Protein AF-A0A8T3PZR5-F1 (afdb_monomer)

pLDDT: mean 84.29, std 15.85, range [35.72, 97.56]

Nearest PDB structures (foldseek):
  7y95-assembly1_B  TM=6.455E-01  e=2.279E+00  Chelicerata
  4zlt-assembly1_B  TM=7.711E-01  e=6.063E+00  Cricetid gammaherpesvirus 2
  7ban-assembly1_A  TM=7.050E-01  e=5.322E+00  Homo sapiens
  4zkq-assembly1_A  TM=7.534E-01  e=9.574E+00  Cricetid gammaherpesvirus 2

Structure (mmCIF, N/CA/C/O backbone):
data_AF-A0A8T3PZR5-F1
#
_entry.id   AF-A0A8T3PZR5-F1
#
loop_
_atom_site.group_PDB
_atom_site.id
_atom_site.type_symbol
_atom_site.label_atom_id
_atom_site.label_alt_id
_atom_site.label_comp_id
_atom_site.label_asym_id
_atom_site.label_entity_id
_atom_site.label_seq_id
_atom_site.pdbx_PDB_ins_code
_atom_site.Cartn_x
_atom_site.Cartn_y
_atom_site.Cartn_z
_atom_site.occupancy
_atom_site.B_iso_or_equiv
_atom_site.auth_seq_id
_atom_site.auth_comp_id
_atom_site.auth_asym_id
_atom_site.auth_atom_id
_atom_site.pdbx_PDB_model_num
ATOM 1 N N . M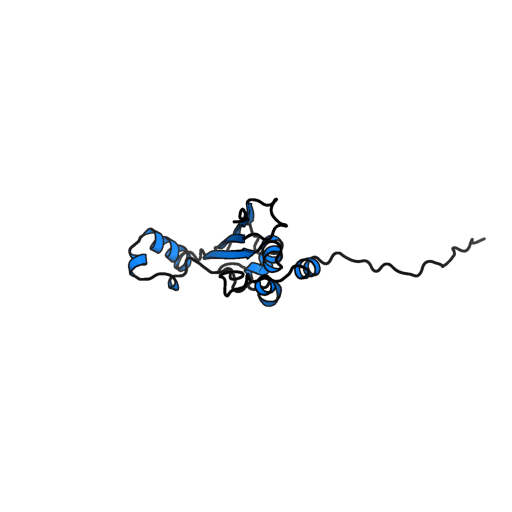ET A 1 1 ? 40.081 48.674 -34.060 1.00 42.62 1 MET A N 1
ATOM 2 C CA . MET A 1 1 ? 40.076 47.519 -34.984 1.00 42.62 1 MET A CA 1
ATOM 3 C C . MET A 1 1 ? 39.417 46.349 -34.275 1.00 42.62 1 MET A C 1
ATOM 5 O O . MET A 1 1 ? 39.890 45.954 -33.220 1.00 42.62 1 MET A O 1
ATOM 9 N N . ALA A 1 2 ? 38.288 45.872 -34.798 1.00 38.03 2 ALA A N 1
ATOM 10 C CA . ALA A 1 2 ? 37.538 44.752 -34.240 1.00 38.03 2 ALA A CA 1
ATOM 11 C C . ALA A 1 2 ? 38.067 43.432 -34.819 1.00 38.03 2 ALA A C 1
ATOM 13 O O . ALA A 1 2 ? 38.051 43.246 -36.036 1.00 38.03 2 ALA A O 1
ATOM 14 N N . ALA A 1 3 ? 38.517 42.519 -33.959 1.00 41.59 3 ALA A N 1
ATOM 15 C CA . ALA A 1 3 ? 38.792 41.144 -34.354 1.00 41.59 3 ALA A CA 1
ATOM 16 C C . ALA A 1 3 ? 37.473 40.357 -34.360 1.00 41.59 3 ALA A C 1
ATOM 18 O O . ALA A 1 3 ? 36.793 40.231 -33.339 1.00 41.59 3 ALA A O 1
ATOM 19 N N . LYS A 1 4 ? 37.100 39.875 -35.548 1.00 44.72 4 LYS A N 1
ATOM 20 C CA . LYS A 1 4 ? 35.940 39.019 -35.807 1.00 44.72 4 LYS A CA 1
ATOM 21 C C . LYS A 1 4 ? 36.044 37.741 -34.968 1.00 44.72 4 LYS A C 1
ATOM 23 O O . LYS A 1 4 ? 36.994 36.982 -35.128 1.00 44.72 4 LYS A O 1
ATOM 28 N N . ARG A 1 5 ? 35.052 37.487 -34.110 1.00 43.53 5 ARG A N 1
ATOM 29 C CA . ARG A 1 5 ? 34.818 36.152 -33.549 1.00 43.53 5 ARG A CA 1
ATOM 30 C C . ARG A 1 5 ? 34.045 35.327 -34.565 1.00 43.53 5 ARG A C 1
ATOM 32 O O . ARG A 1 5 ? 32.974 35.731 -35.020 1.00 43.53 5 ARG A O 1
ATOM 39 N N . ASP A 1 6 ? 34.654 34.211 -34.924 1.00 39.28 6 ASP A N 1
ATOM 40 C CA . ASP A 1 6 ? 34.159 33.261 -35.899 1.00 39.28 6 ASP A CA 1
ATOM 41 C C . ASP A 1 6 ? 32.843 32.623 -35.428 1.00 39.28 6 ASP A C 1
ATOM 43 O O . ASP A 1 6 ? 32.676 32.264 -34.259 1.00 39.28 6 ASP A O 1
ATOM 47 N N . LYS A 1 7 ? 31.882 32.536 -36.350 1.00 50.25 7 LYS A N 1
ATOM 48 C CA . LYS A 1 7 ? 30.575 31.904 -36.159 1.00 50.25 7 LYS A CA 1
ATOM 49 C C . LYS A 1 7 ? 30.674 30.474 -36.678 1.00 50.25 7 LYS A C 1
ATOM 51 O O . LYS A 1 7 ? 30.342 30.227 -37.833 1.00 50.25 7 LYS A O 1
ATOM 56 N N . SER A 1 8 ? 31.047 29.520 -35.833 1.00 44.81 8 SER A N 1
ATOM 57 C CA . SER A 1 8 ? 30.954 28.102 -36.205 1.00 44.81 8 SER A CA 1
ATOM 58 C C . SER A 1 8 ? 30.878 27.175 -34.990 1.00 44.81 8 SER A C 1
ATOM 60 O O . SER A 1 8 ? 31.820 26.486 -34.630 1.00 44.81 8 SER A O 1
ATOM 62 N N . ALA A 1 9 ? 29.696 27.113 -34.376 1.00 41.44 9 ALA A N 1
ATOM 63 C CA . ALA A 1 9 ? 29.246 25.916 -33.662 1.00 41.44 9 ALA A CA 1
ATOM 64 C C . ALA A 1 9 ? 27.710 25.902 -33.601 1.00 41.44 9 ALA A C 1
ATOM 66 O O . ALA A 1 9 ? 27.091 26.201 -32.582 1.00 41.44 9 ALA A O 1
ATOM 67 N N . LYS A 1 10 ? 27.074 25.598 -34.739 1.00 45.25 10 LYS A N 1
ATOM 68 C CA . LYS A 1 10 ? 25.712 25.051 -34.759 1.00 45.25 10 LYS A CA 1
ATOM 69 C C . LYS A 1 10 ? 25.828 23.532 -34.868 1.00 45.25 10 LYS A C 1
ATOM 71 O O . LYS A 1 10 ? 26.419 23.042 -35.821 1.00 45.25 10 LYS A O 1
ATOM 76 N N . GLY A 1 11 ? 25.192 22.834 -33.932 1.00 35.72 11 GLY A N 1
ATOM 77 C CA . GLY A 1 11 ? 25.022 21.380 -33.918 1.00 35.72 11 GLY A CA 1
ATOM 78 C C . GLY A 1 11 ? 25.751 20.764 -32.726 1.00 35.72 11 GLY A C 1
ATOM 79 O O . GLY A 1 11 ? 26.949 20.919 -32.593 1.00 35.72 11 GLY A O 1
ATOM 80 N N . GLY A 1 12 ? 25.119 20.085 -31.782 1.00 39.03 12 GLY A N 1
ATOM 81 C CA . GLY A 1 12 ? 23.733 19.687 -31.628 1.00 39.03 12 GLY A CA 1
ATOM 82 C C . GLY A 1 12 ? 23.698 18.852 -30.355 1.00 39.03 12 GLY A C 1
ATOM 83 O O . GLY A 1 12 ? 24.117 17.706 -30.352 1.00 39.03 12 GLY A O 1
ATOM 84 N N . GLY A 1 13 ? 23.246 19.443 -29.259 1.00 36.09 13 GLY A N 1
ATOM 85 C CA . GLY A 1 13 ? 23.039 18.743 -28.002 1.00 36.09 13 GLY A CA 1
ATOM 86 C C . GLY A 1 13 ? 21.804 19.346 -27.382 1.00 36.09 13 GLY A C 1
ATOM 87 O O . GLY A 1 13 ? 21.902 20.308 -26.630 1.00 36.09 13 GLY A O 1
ATOM 88 N N . ARG A 1 14 ? 20.625 18.852 -27.779 1.00 46.62 14 ARG A N 1
ATOM 89 C CA . ARG A 1 14 ? 19.411 19.145 -27.021 1.00 46.62 14 ARG A CA 1
ATOM 90 C C . ARG A 1 14 ? 19.685 18.661 -25.609 1.00 46.62 14 ARG A C 1
ATOM 92 O O . ARG A 1 14 ? 19.903 17.471 -25.410 1.00 46.62 14 ARG A O 1
ATOM 99 N N . ASP A 1 15 ? 19.725 19.620 -24.704 1.00 52.44 15 ASP A N 1
ATOM 100 C CA . ASP A 1 15 ? 19.464 19.514 -23.281 1.00 52.44 15 ASP A CA 1
ATOM 101 C C . ASP A 1 15 ? 18.549 18.307 -22.993 1.00 52.44 15 ASP A C 1
ATOM 103 O O . ASP A 1 15 ? 17.322 18.393 -23.087 1.00 52.44 15 ASP A O 1
ATOM 107 N N . LYS A 1 16 ? 19.150 17.132 -22.746 1.00 59.34 16 LYS A N 1
ATOM 108 C CA . LYS A 1 16 ? 18.440 15.937 -22.284 1.00 59.34 16 LYS A CA 1
ATOM 109 C C . LYS A 1 16 ? 18.143 16.177 -20.811 1.00 59.34 16 LYS A C 1
ATOM 111 O O . LYS A 1 16 ? 18.784 15.583 -19.947 1.00 59.34 16 LYS A O 1
ATOM 116 N N . ARG A 1 17 ? 17.226 17.103 -20.520 1.00 63.66 17 ARG A N 1
ATOM 117 C CA . ARG A 1 17 ? 16.726 17.283 -19.159 1.00 63.66 17 ARG A CA 1
ATOM 118 C C . ARG A 1 17 ? 16.224 15.925 -18.694 1.00 63.66 17 ARG A C 1
ATOM 120 O O . ARG A 1 17 ? 15.420 15.297 -19.382 1.00 63.66 17 ARG A O 1
ATOM 127 N N . PHE A 1 18 ? 16.776 15.457 -17.582 1.00 64.56 18 PHE A N 1
ATOM 128 C CA . PHE A 1 18 ? 16.332 14.245 -16.917 1.00 64.56 18 PHE A CA 1
ATOM 129 C C . PHE A 1 18 ? 14.822 14.354 -16.684 1.00 64.56 18 PHE A C 1
ATOM 131 O O . PHE A 1 18 ? 14.366 15.281 -16.018 1.00 64.56 18 PHE A O 1
ATOM 138 N N . ASP A 1 19 ? 14.065 13.449 -17.295 1.00 77.12 19 ASP A N 1
ATOM 139 C CA . ASP A 1 19 ? 12.620 13.329 -17.134 1.00 77.12 19 ASP A CA 1
ATOM 140 C C . ASP A 1 19 ? 12.377 12.092 -16.259 1.00 77.12 19 ASP A C 1
ATOM 142 O O . ASP A 1 19 ? 12.492 10.972 -16.768 1.00 77.12 19 ASP A O 1
ATOM 146 N N . PRO A 1 20 ? 12.143 12.262 -14.943 1.00 68.44 20 PRO A N 1
ATOM 147 C CA . PRO A 1 20 ? 12.034 11.142 -14.015 1.00 68.44 20 PRO A CA 1
ATOM 148 C C . PRO A 1 20 ? 10.885 10.201 -14.384 1.00 68.44 20 PRO A C 1
ATOM 150 O O . PRO A 1 20 ? 11.007 8.998 -14.193 1.00 68.44 20 PRO A O 1
ATOM 153 N N . GLU A 1 21 ? 9.790 10.729 -14.941 1.00 75.50 21 GLU A N 1
ATOM 154 C CA . GLU A 1 21 ? 8.611 9.926 -15.283 1.00 75.50 21 GLU A CA 1
ATOM 155 C C . GLU A 1 21 ? 8.934 8.941 -16.413 1.00 75.50 21 GLU A C 1
ATOM 157 O O . GLU A 1 21 ? 8.660 7.750 -16.296 1.00 75.50 21 GLU A O 1
ATOM 162 N N . LYS A 1 22 ? 9.667 9.398 -17.439 1.00 78.00 22 LYS A N 1
ATOM 163 C CA . LYS A 1 22 ? 10.137 8.540 -18.543 1.00 78.00 22 LYS A CA 1
ATOM 164 C C . LYS A 1 22 ? 11.148 7.475 -18.13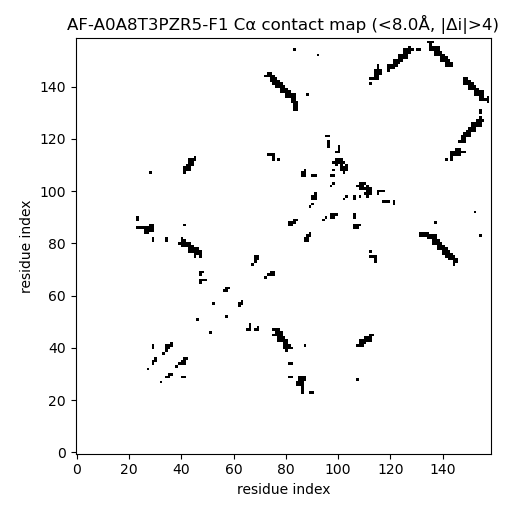4 1.00 78.00 22 LYS A C 1
ATOM 166 O O . LYS A 1 22 ? 11.431 6.586 -18.932 1.00 78.00 22 LYS A O 1
ATOM 171 N N . GLN A 1 23 ? 11.776 7.593 -16.967 1.00 79.69 23 GLN A N 1
ATOM 172 C CA . GLN A 1 23 ? 12.691 6.559 -16.477 1.00 79.69 23 GLN A CA 1
ATOM 173 C C . GLN A 1 23 ? 11.920 5.385 -15.879 1.00 79.69 23 GLN A C 1
ATOM 175 O O . GLN A 1 23 ? 12.303 4.241 -16.094 1.00 79.69 23 GLN A O 1
ATOM 180 N N . TYR A 1 24 ? 10.815 5.649 -15.184 1.00 78.50 24 TYR A N 1
ATOM 181 C CA . TYR A 1 24 ? 10.009 4.587 -14.581 1.00 78.50 24 TYR A CA 1
ATOM 182 C C . TYR A 1 24 ? 9.257 3.766 -15.629 1.00 78.50 24 TYR A C 1
ATOM 184 O O . TYR A 1 24 ? 9.149 2.551 -15.489 1.00 78.50 24 TYR A O 1
ATOM 192 N N . ASP A 1 25 ? 8.847 4.399 -16.729 1.00 81.25 25 ASP A N 1
ATOM 193 C CA . ASP A 1 25 ? 8.202 3.717 -17.857 1.00 81.25 25 ASP A CA 1
ATOM 194 C C . ASP A 1 25 ? 9.160 2.829 -18.681 1.00 81.25 25 ASP A C 1
ATOM 196 O O . ASP A 1 25 ? 8.718 2.137 -19.595 1.00 81.25 25 ASP A O 1
ATOM 200 N N . GLN A 1 26 ? 10.468 2.831 -18.385 1.00 86.38 26 GLN A N 1
ATOM 201 C CA . GLN A 1 26 ? 11.431 1.904 -19.003 1.00 86.38 26 GLN A CA 1
ATOM 202 C C . GLN A 1 26 ? 11.471 0.535 -18.318 1.00 86.38 26 GLN A C 1
ATOM 204 O O . GLN A 1 26 ? 11.997 -0.416 -18.898 1.00 86.38 26 GLN A O 1
ATOM 209 N N . PHE A 1 27 ? 10.953 0.424 -17.093 1.00 87.94 27 PHE A N 1
ATOM 210 C CA . PHE A 1 27 ? 10.820 -0.866 -16.428 1.00 87.94 27 PHE A CA 1
ATOM 211 C C . PHE A 1 27 ? 9.639 -1.640 -17.026 1.00 87.94 27 PHE A C 1
ATOM 213 O O . PHE A 1 27 ? 8.634 -1.024 -17.393 1.00 87.94 27 PHE A O 1
ATOM 220 N N . PRO A 1 28 ? 9.721 -2.981 -17.117 1.00 90.75 28 PRO A N 1
ATOM 221 C CA . PRO A 1 28 ? 8.580 -3.783 -17.544 1.00 90.75 28 PRO A CA 1
ATOM 222 C C . PRO A 1 28 ? 7.408 -3.588 -16.576 1.00 90.75 28 PRO A C 1
ATOM 224 O O . PRO A 1 28 ? 7.617 -3.360 -15.377 1.00 90.75 28 PRO A O 1
ATOM 227 N N . SER A 1 29 ? 6.178 -3.700 -17.077 1.00 91.62 29 SER A N 1
ATOM 228 C CA . SER A 1 29 ? 5.030 -3.822 -16.179 1.00 91.62 29 SER A CA 1
ATOM 229 C C . SER A 1 29 ? 5.079 -5.177 -15.472 1.00 91.62 29 SER A C 1
ATOM 231 O O . SER A 1 29 ? 5.594 -6.152 -16.022 1.00 91.62 29 SER A O 1
ATOM 233 N N . GLY A 1 30 ? 4.547 -5.259 -14.253 1.00 88.56 30 GLY A N 1
ATOM 234 C CA . GLY A 1 30 ? 4.426 -6.538 -13.552 1.00 88.56 30 GLY A CA 1
ATOM 235 C C . GLY A 1 30 ? 3.594 -7.561 -14.330 1.00 88.56 30 GLY A C 1
ATOM 236 O O . GLY A 1 30 ? 3.947 -8.737 -14.353 1.00 88.56 30 GLY A O 1
ATOM 237 N N . GLU A 1 31 ? 2.541 -7.121 -15.020 1.00 89.56 31 GLU A N 1
ATOM 238 C CA . GLU A 1 31 ? 1.673 -7.991 -15.823 1.00 89.56 31 GLU A CA 1
ATOM 239 C C . GLU A 1 31 ? 2.432 -8.675 -16.971 1.00 89.56 31 GLU A C 1
ATOM 241 O O . GLU A 1 31 ? 2.330 -9.893 -17.121 1.00 89.56 31 GLU A O 1
ATOM 246 N N . ASP A 1 32 ? 3.284 -7.940 -17.696 1.00 90.06 32 ASP A N 1
ATOM 247 C CA . ASP A 1 32 ? 4.064 -8.473 -18.829 1.00 90.06 32 ASP A CA 1
ATOM 248 C C . ASP A 1 32 ? 5.030 -9.604 -18.435 1.00 90.0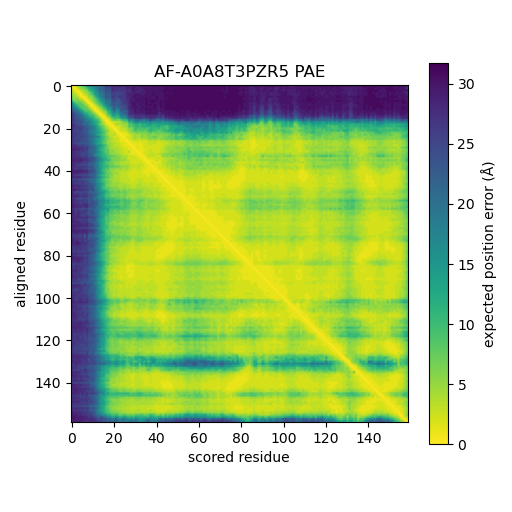6 32 ASP A C 1
ATOM 250 O O . ASP A 1 32 ? 5.487 -10.369 -19.287 1.00 90.06 32 ASP A O 1
ATOM 254 N N . ILE A 1 33 ? 5.365 -9.712 -17.147 1.00 88.88 33 ILE A N 1
ATOM 255 C CA . ILE A 1 33 ? 6.304 -10.706 -16.612 1.00 88.88 33 ILE A CA 1
ATOM 256 C C . ILE A 1 33 ? 5.657 -11.673 -15.607 1.00 88.88 33 ILE A C 1
ATOM 258 O O . ILE A 1 33 ? 6.372 -12.321 -14.841 1.00 88.88 33 ILE A O 1
ATOM 262 N N . GLY A 1 34 ? 4.323 -11.795 -15.610 1.00 86.56 34 GLY A N 1
ATOM 263 C CA . GLY A 1 34 ? 3.592 -12.786 -14.804 1.00 86.56 34 GLY A CA 1
ATOM 264 C C . GLY A 1 34 ? 3.409 -12.413 -13.329 1.00 86.56 34 GLY A C 1
ATOM 265 O O . GLY A 1 34 ? 3.321 -13.286 -12.471 1.00 86.56 34 GLY A O 1
ATOM 266 N N . PHE A 1 35 ? 3.400 -11.117 -13.020 1.00 88.69 35 PHE A N 1
ATOM 267 C CA . PHE A 1 35 ? 3.133 -10.556 -11.693 1.00 88.69 35 PHE A CA 1
ATOM 268 C C . PHE A 1 35 ? 2.029 -9.497 -11.798 1.00 88.69 35 PHE A C 1
ATOM 270 O O . PHE A 1 35 ? 2.222 -8.337 -11.422 1.00 88.69 35 PHE A O 1
ATOM 277 N N . GLY A 1 36 ? 0.894 -9.890 -12.381 1.00 89.12 36 GLY A N 1
ATOM 278 C CA . GLY A 1 36 ? -0.301 -9.061 -12.531 1.00 89.12 36 GLY A CA 1
ATOM 279 C C . GLY A 1 36 ? -1.338 -9.307 -11.431 1.00 89.12 36 GLY A C 1
ATOM 280 O O . GLY A 1 36 ? -1.124 -10.080 -10.495 1.00 89.12 36 GLY A O 1
ATOM 281 N N . ARG A 1 37 ? -2.505 -8.669 -11.564 1.00 91.81 37 ARG A N 1
ATOM 282 C CA . ARG A 1 37 ? -3.608 -8.792 -10.588 1.00 91.81 37 ARG A CA 1
ATOM 283 C C . ARG A 1 37 ? -4.135 -10.212 -10.431 1.00 91.81 37 ARG A C 1
ATOM 285 O O . ARG A 1 37 ? -4.517 -10.597 -9.332 1.00 91.81 37 ARG A O 1
ATOM 292 N N . SER A 1 38 ? -4.102 -11.005 -11.501 1.00 89.38 38 SER A N 1
ATOM 293 C CA . SER A 1 38 ? -4.442 -12.434 -11.477 1.00 89.38 38 SER A CA 1
ATOM 294 C C . SER A 1 38 ? -3.671 -13.221 -10.416 1.00 89.38 38 SER A C 1
ATOM 296 O O . SER A 1 38 ? -4.187 -14.204 -9.894 1.00 89.38 38 SER A O 1
ATOM 298 N N . ASP A 1 39 ? -2.465 -12.764 -10.078 1.00 87.38 39 ASP A N 1
ATOM 299 C CA . ASP A 1 39 ? -1.535 -13.423 -9.163 1.00 87.38 39 ASP A CA 1
ATOM 300 C C . ASP A 1 39 ? -1.466 -12.717 -7.794 1.00 87.38 39 ASP A C 1
ATOM 302 O O . ASP A 1 39 ? -0.584 -13.000 -6.980 1.00 87.38 39 ASP A O 1
ATOM 306 N N . GLY A 1 40 ? -2.379 -11.771 -7.536 1.00 89.19 40 GLY A N 1
ATOM 307 C CA . GLY A 1 40 ? -2.432 -10.989 -6.298 1.00 89.19 40 GLY A CA 1
ATOM 308 C C . GLY A 1 40 ? -1.391 -9.866 -6.213 1.00 89.19 40 GLY A C 1
ATOM 309 O O . GLY A 1 40 ? -1.012 -9.466 -5.112 1.00 89.19 40 GLY A O 1
ATOM 310 N N . TYR A 1 41 ? -0.896 -9.378 -7.356 1.00 93.94 41 TYR A N 1
ATOM 311 C CA . TYR A 1 41 ? 0.037 -8.251 -7.446 1.00 93.94 41 TYR A CA 1
ATOM 312 C C . TYR A 1 41 ? -0.637 -6.983 -7.996 1.00 93.94 41 TYR A C 1
ATOM 314 O O . TYR A 1 41 ? -1.664 -7.043 -8.664 1.00 93.94 41 TYR A O 1
ATOM 322 N N . ASN A 1 42 ? -0.010 -5.828 -7.768 1.00 94.31 42 ASN A N 1
ATOM 323 C CA . ASN A 1 42 ? -0.365 -4.522 -8.345 1.00 94.31 42 ASN A CA 1
ATOM 324 C C . ASN A 1 42 ? -1.766 -4.013 -7.970 1.00 94.31 42 ASN A C 1
ATOM 326 O O . ASN A 1 42 ? -2.318 -3.155 -8.655 1.00 94.31 42 ASN A O 1
ATOM 330 N N . GLU A 1 43 ? -2.328 -4.507 -6.870 1.00 95.00 43 GLU A N 1
ATOM 331 C CA . GLU A 1 43 ? -3.604 -4.051 -6.327 1.00 95.00 43 GLU A CA 1
ATOM 332 C C . GLU A 1 43 ? -3.426 -3.606 -4.877 1.00 95.00 43 GLU A C 1
ATOM 334 O O . GLU A 1 43 ? -2.921 -4.355 -4.035 1.00 95.00 43 GLU A O 1
ATOM 339 N N . LEU A 1 44 ? -3.797 -2.356 -4.605 1.00 95.38 44 LEU A N 1
ATOM 340 C CA . LEU A 1 44 ? -3.796 -1.783 -3.268 1.00 95.38 44 LEU A CA 1
ATOM 341 C C . LEU A 1 44 ? -5.163 -2.041 -2.636 1.00 95.38 44 LEU A C 1
ATOM 343 O O . LEU A 1 44 ? -6.172 -1.481 -3.062 1.00 95.38 44 LEU A O 1
ATOM 347 N N . VAL A 1 45 ? -5.182 -2.901 -1.624 1.00 94.50 45 VAL A N 1
ATOM 348 C CA . VAL A 1 45 ? -6.412 -3.398 -1.003 1.00 94.50 45 VAL A CA 1
ATOM 349 C C . VAL A 1 45 ? -6.494 -2.901 0.431 1.00 94.50 45 VAL A C 1
ATOM 351 O O . VAL A 1 45 ? -5.590 -3.159 1.225 1.00 94.50 45 VAL A O 1
ATOM 354 N N . GLN A 1 46 ? -7.596 -2.244 0.791 1.00 95.75 46 GLN A N 1
ATOM 355 C CA . GLN A 1 46 ? -7.912 -1.961 2.188 1.00 95.75 46 GLN A CA 1
ATOM 356 C C . GLN A 1 46 ? -8.227 -3.274 2.915 1.00 95.75 46 GLN A C 1
ATOM 358 O O . GLN A 1 46 ? -9.173 -3.976 2.555 1.00 95.75 46 GLN A O 1
ATOM 363 N N . ILE A 1 47 ? -7.451 -3.599 3.949 1.00 95.81 47 ILE A N 1
ATOM 364 C CA . ILE A 1 47 ? -7.559 -4.873 4.672 1.00 95.81 47 ILE A CA 1
ATOM 365 C C . ILE A 1 47 ? -8.459 -4.800 5.907 1.00 95.81 47 ILE A C 1
ATOM 367 O O . ILE A 1 47 ? -8.927 -5.837 6.367 1.00 95.81 47 ILE A O 1
ATOM 371 N N . ASN A 1 48 ? -8.745 -3.604 6.426 1.00 96.44 48 ASN A N 1
ATOM 372 C CA . ASN A 1 48 ? -9.700 -3.403 7.520 1.00 96.44 48 ASN A CA 1
ATOM 373 C C . ASN A 1 48 ? -11.118 -3.041 7.047 1.00 96.44 48 ASN A C 1
ATOM 375 O O . ASN A 1 48 ? -11.864 -2.372 7.753 1.00 96.44 48 ASN A O 1
ATOM 379 N N . ASP A 1 49 ? -11.500 -3.494 5.852 1.00 94.94 49 ASP A N 1
ATOM 380 C CA . ASP A 1 49 ? -12.863 -3.359 5.338 1.00 94.94 49 ASP A CA 1
ATOM 381 C C . ASP A 1 49 ? -13.749 -4.515 5.837 1.00 94.94 49 ASP A C 1
ATOM 383 O O . ASP A 1 49 ? -13.415 -5.694 5.683 1.00 94.94 49 ASP A O 1
ATOM 387 N N . ARG A 1 50 ? -14.912 -4.176 6.407 1.00 94.88 50 ARG A N 1
ATOM 388 C CA . ARG A 1 50 ? -15.909 -5.111 6.952 1.00 94.88 50 ARG A CA 1
ATOM 389 C C . ARG A 1 50 ? -16.311 -6.226 5.983 1.00 94.88 50 ARG A C 1
ATOM 391 O O . ARG A 1 50 ? -16.646 -7.323 6.441 1.00 94.88 50 ARG A O 1
ATOM 398 N N . ARG A 1 51 ? -16.288 -5.968 4.671 1.00 95.12 51 ARG A N 1
ATOM 399 C CA . ARG A 1 51 ? -16.686 -6.919 3.617 1.00 95.12 51 ARG A CA 1
ATOM 400 C C . ARG A 1 51 ? -15.776 -8.144 3.538 1.00 95.12 51 ARG A C 1
ATOM 402 O O . ARG A 1 51 ? -16.200 -9.164 3.004 1.00 95.12 51 ARG A O 1
ATOM 409 N N . TRP A 1 52 ? -14.563 -8.068 4.086 1.00 93.94 52 TRP A N 1
ATOM 410 C CA . TRP A 1 52 ? -13.626 -9.194 4.121 1.00 93.94 52 TRP A CA 1
ATOM 411 C C . TRP A 1 52 ? -13.874 -10.181 5.263 1.00 93.94 52 TRP A C 1
ATOM 413 O O . TRP A 1 52 ? -13.252 -11.241 5.298 1.00 93.94 52 TRP A O 1
ATOM 423 N N . PHE A 1 53 ? -14.772 -9.858 6.194 1.00 95.75 53 PHE A N 1
ATOM 424 C CA . PHE A 1 53 ? -14.987 -10.634 7.412 1.00 95.75 53 PHE A CA 1
ATOM 425 C C . PHE A 1 53 ? -16.401 -11.219 7.443 1.00 95.75 53 PHE A C 1
ATOM 427 O O . PHE A 1 53 ? -17.360 -10.604 6.981 1.00 95.75 53 PHE A O 1
ATOM 434 N N . ASN A 1 54 ? -16.554 -12.418 7.998 1.00 95.88 54 ASN A N 1
ATOM 435 C CA . ASN A 1 54 ? -17.864 -13.000 8.293 1.00 95.88 54 ASN A CA 1
ATOM 436 C C . ASN A 1 54 ? -18.270 -12.701 9.749 1.00 95.88 54 ASN A C 1
ATOM 438 O O . ASN A 1 54 ? -17.478 -12.167 10.529 1.00 95.88 54 ASN A O 1
ATOM 442 N N . ASP A 1 55 ? -19.507 -13.032 10.117 1.00 94.88 55 ASP A N 1
ATOM 443 C CA . ASP A 1 55 ? -20.032 -12.735 11.457 1.00 94.88 55 ASP A CA 1
ATOM 444 C C . ASP A 1 55 ? -19.295 -13.507 12.563 1.00 94.88 55 ASP A C 1
ATOM 446 O O . ASP A 1 55 ? -19.091 -12.973 13.652 1.00 94.88 55 ASP A O 1
ATOM 450 N N . ASP A 1 56 ? -18.796 -14.711 12.266 1.00 96.38 56 ASP A N 1
ATOM 451 C CA . ASP A 1 56 ? -17.972 -15.489 13.199 1.00 96.38 56 ASP A CA 1
ATOM 452 C C . ASP A 1 56 ? -16.666 -14.754 13.548 1.00 96.38 56 ASP A C 1
ATOM 454 O O . ASP A 1 56 ? -16.274 -14.683 14.716 1.00 96.38 56 ASP A O 1
ATOM 458 N N . ALA A 1 57 ? -16.003 -14.152 12.553 1.00 93.62 57 ALA A N 1
ATOM 459 C CA . ALA A 1 57 ? -14.785 -13.372 12.759 1.00 93.62 57 ALA A CA 1
ATOM 460 C C . ALA A 1 57 ? -15.035 -12.124 13.622 1.00 93.62 57 ALA A C 1
ATOM 462 O O . ALA A 1 57 ? -14.173 -11.753 14.420 1.00 93.62 57 ALA A O 1
ATOM 463 N N . LEU A 1 58 ? -16.223 -11.514 13.528 1.00 93.62 58 LEU A N 1
ATOM 464 C CA . LEU A 1 58 ? -16.607 -10.380 14.378 1.00 93.62 58 LEU A CA 1
ATOM 465 C C . LEU A 1 58 ? -16.802 -10.747 15.854 1.00 93.62 58 LEU A C 1
ATOM 467 O O . LEU A 1 58 ? -16.791 -9.860 16.712 1.00 93.62 58 LEU A O 1
ATOM 471 N N . GLY A 1 59 ? -16.944 -12.036 16.171 1.00 95.00 59 GLY A N 1
ATOM 472 C CA . GLY A 1 59 ? -16.900 -12.516 17.549 1.00 95.00 59 GLY A CA 1
ATOM 473 C C . GLY A 1 59 ? -15.549 -12.248 18.226 1.00 95.00 59 GLY A C 1
ATOM 474 O O . GLY A 1 59 ? -15.481 -12.172 19.454 1.00 95.00 59 GLY A O 1
ATOM 475 N N . ASN A 1 60 ? -14.474 -12.056 17.449 1.00 97.56 60 ASN A N 1
ATOM 476 C CA . ASN A 1 60 ? -13.158 -11.707 17.970 1.00 97.56 60 ASN A CA 1
ATOM 477 C C . ASN A 1 60 ? -13.055 -10.188 18.236 1.00 97.56 60 ASN A C 1
ATOM 479 O O . ASN A 1 60 ? -13.126 -9.394 17.293 1.00 97.56 60 ASN A O 1
ATOM 483 N N . PRO A 1 61 ? -12.800 -9.757 19.489 1.00 97.31 61 PRO A N 1
ATOM 484 C CA . PRO A 1 61 ? -12.728 -8.337 19.832 1.00 97.31 61 PRO A CA 1
ATOM 485 C C . PRO A 1 61 ? -11.603 -7.584 19.108 1.00 97.31 61 PRO A C 1
ATOM 487 O O . PRO A 1 61 ? -11.744 -6.391 18.868 1.00 97.31 61 PRO A O 1
ATOM 490 N N . VAL A 1 62 ? -10.511 -8.260 18.731 1.00 97.50 62 VAL A N 1
ATOM 491 C CA . VAL A 1 62 ? -9.394 -7.643 17.996 1.00 97.50 62 VAL A CA 1
ATOM 492 C C . VAL A 1 62 ? -9.787 -7.345 16.551 1.00 97.50 62 VAL A C 1
ATOM 494 O O . VAL A 1 62 ? -9.502 -6.261 16.055 1.00 97.50 62 VAL A O 1
ATOM 497 N N . ILE A 1 63 ? -10.468 -8.282 15.883 1.00 96.94 63 ILE A N 1
ATOM 498 C CA . ILE A 1 63 ? -10.957 -8.084 14.508 1.00 96.94 63 ILE A CA 1
ATOM 499 C C . ILE A 1 63 ? -12.004 -6.974 14.486 1.00 96.94 63 ILE A C 1
ATOM 501 O O . ILE A 1 63 ? -11.965 -6.110 13.615 1.00 96.94 63 ILE A O 1
ATOM 505 N N . ARG A 1 64 ? -12.902 -6.961 15.475 1.00 96.69 64 ARG A N 1
ATOM 506 C CA . ARG A 1 64 ? -13.890 -5.894 15.609 1.00 96.69 64 ARG A CA 1
ATOM 507 C C . ARG A 1 64 ? -13.221 -4.524 15.761 1.00 96.69 64 ARG A C 1
ATOM 509 O O . ARG A 1 64 ? -13.507 -3.646 14.959 1.00 96.69 64 ARG A O 1
ATOM 516 N N . ALA A 1 65 ? -12.276 -4.377 16.692 1.00 96.69 65 ALA A N 1
ATOM 517 C CA . ALA A 1 65 ? -11.543 -3.122 16.877 1.00 96.69 65 ALA A CA 1
ATOM 518 C C . ALA A 1 65 ? -10.779 -2.692 15.609 1.00 96.69 65 ALA A C 1
ATOM 520 O O . ALA A 1 65 ? -10.717 -1.512 15.278 1.00 96.69 65 ALA A O 1
ATOM 521 N N . PHE A 1 66 ? -10.220 -3.652 14.868 1.00 97.06 66 PHE A N 1
ATOM 522 C CA . PHE A 1 66 ? -9.515 -3.392 13.613 1.00 97.06 66 PHE A CA 1
ATOM 523 C C . PHE A 1 66 ? -10.425 -2.804 12.523 1.00 97.06 66 PHE A C 1
ATOM 525 O O . PHE A 1 66 ? -10.006 -1.893 11.809 1.00 97.06 66 PHE A O 1
ATOM 532 N N . ILE A 1 67 ? -11.661 -3.299 12.410 1.00 96.75 67 ILE A N 1
ATOM 533 C CA . ILE A 1 67 ? -12.676 -2.790 11.472 1.00 96.75 67 ILE A CA 1
ATOM 534 C C . ILE A 1 67 ? -13.232 -1.441 11.955 1.00 96.75 67 ILE A C 1
ATOM 536 O O . ILE A 1 67 ? -13.341 -0.502 11.166 1.00 96.75 67 ILE A O 1
ATOM 540 N N . GLU A 1 68 ? -13.528 -1.319 13.253 1.00 96.25 68 GLU A N 1
ATOM 541 C CA . GLU A 1 68 ? -14.045 -0.087 13.868 1.00 96.25 68 GLU A CA 1
ATOM 542 C C . GLU A 1 68 ? -13.085 1.098 13.683 1.00 96.25 68 GLU A C 1
ATOM 544 O O . GLU A 1 68 ? -13.545 2.219 13.472 1.00 96.25 68 GLU A O 1
ATOM 549 N N . ALA A 1 69 ? -11.769 0.854 13.653 1.00 95.25 69 ALA A N 1
ATOM 550 C CA . ALA A 1 69 ? -10.773 1.880 13.342 1.00 95.25 69 ALA A CA 1
ATOM 551 C C . ALA A 1 69 ? -11.030 2.564 11.984 1.00 95.25 69 ALA A C 1
ATOM 553 O O . ALA A 1 69 ? -10.839 3.770 11.854 1.00 95.25 69 ALA A O 1
ATOM 554 N N . TRP A 1 70 ? -11.519 1.837 10.973 1.00 94.19 70 TRP A N 1
ATOM 555 C CA . TRP A 1 70 ? -11.941 2.456 9.714 1.00 94.19 70 TRP A CA 1
ATOM 556 C C . TRP A 1 70 ? -13.322 3.098 9.831 1.00 94.19 70 TRP A C 1
ATOM 558 O O . TRP A 1 70 ? -13.496 4.265 9.490 1.00 94.19 70 TRP A O 1
ATOM 568 N N . GLU A 1 71 ? -14.311 2.348 10.315 1.00 93.69 71 GLU A N 1
ATOM 569 C CA . GLU A 1 71 ? -15.712 2.783 10.291 1.00 93.69 71 GLU A CA 1
ATOM 570 C C . GLU A 1 71 ? -15.966 4.028 11.153 1.00 93.69 71 GLU A C 1
ATOM 572 O O . GLU A 1 71 ? -16.789 4.869 10.791 1.00 93.69 71 GLU A O 1
ATOM 577 N N . GLN A 1 72 ? -15.248 4.163 12.270 1.00 93.31 72 GLN A N 1
ATOM 578 C CA . GLN A 1 72 ? -15.463 5.221 13.259 1.00 93.31 72 GLN A CA 1
ATOM 579 C C . GLN A 1 72 ? -14.350 6.270 13.239 1.00 93.31 72 GLN A C 1
ATOM 581 O O . GLN A 1 72 ? -14.638 7.463 13.313 1.00 93.31 72 GLN A O 1
ATOM 586 N N . GLU A 1 73 ? -13.093 5.839 13.119 1.00 91.88 73 GLU A N 1
ATOM 587 C CA . GLU A 1 73 ? -11.926 6.727 13.225 1.00 91.88 73 GLU A CA 1
ATOM 588 C C . GLU A 1 73 ? -11.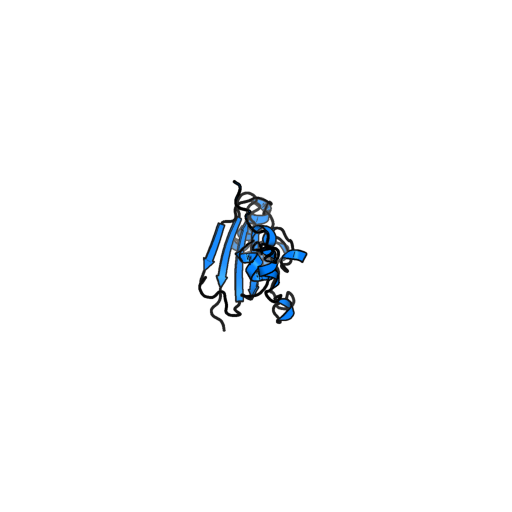329 7.099 11.861 1.00 91.88 73 GLU A C 1
ATOM 590 O O . GLU A 1 73 ? -10.418 7.919 11.798 1.00 91.88 73 GLU A O 1
ATOM 595 N N . GLN A 1 74 ? -11.852 6.537 10.762 1.00 91.56 74 GLN A N 1
ATOM 596 C CA . GLN A 1 74 ? -11.355 6.750 9.396 1.00 91.56 74 GLN A CA 1
ATOM 597 C C . GLN A 1 74 ? -9.877 6.356 9.207 1.00 91.56 74 GLN A C 1
ATOM 599 O O . GLN A 1 74 ? -9.219 6.812 8.271 1.00 91.56 74 GLN A O 1
ATOM 604 N N . ILE A 1 75 ? -9.365 5.453 10.049 1.00 94.81 75 ILE A N 1
ATOM 605 C CA . ILE A 1 75 ? -8.033 4.865 9.911 1.00 94.81 75 ILE A CA 1
ATOM 606 C C . ILE A 1 75 ? -8.116 3.720 8.904 1.00 94.81 75 ILE A C 1
ATOM 608 O O . ILE A 1 75 ? -8.668 2.651 9.172 1.00 94.81 75 ILE A O 1
ATOM 612 N N . CYS A 1 76 ? -7.547 3.930 7.729 1.00 95.50 76 CYS A N 1
ATOM 613 C CA . CYS A 1 76 ? -7.436 2.935 6.680 1.00 95.50 76 CYS A CA 1
ATOM 614 C C . CYS A 1 76 ? -6.085 2.221 6.765 1.00 95.50 76 CYS A C 1
ATOM 616 O O . CYS A 1 76 ? -5.025 2.847 6.825 1.00 95.50 76 CYS A O 1
ATOM 618 N N . ILE A 1 77 ? -6.127 0.890 6.713 1.00 96.50 77 ILE A N 1
ATOM 619 C CA . ILE A 1 77 ? -4.936 0.048 6.617 1.00 96.50 77 ILE A CA 1
ATOM 620 C C . ILE A 1 77 ? -5.033 -0.717 5.306 1.00 96.50 77 ILE A C 1
ATOM 622 O O . ILE A 1 77 ? -5.978 -1.473 5.085 1.00 96.50 77 ILE A O 1
ATOM 626 N N . SER A 1 78 ? -4.058 -0.511 4.425 1.00 96.75 78 SER A N 1
ATOM 627 C CA . SER A 1 78 ? -4.012 -1.118 3.098 1.00 96.75 78 SER A CA 1
ATOM 628 C C . SER A 1 78 ? -2.768 -1.974 2.901 1.00 96.75 78 SER A C 1
ATOM 630 O O . SER A 1 78 ? -1.691 -1.680 3.427 1.00 96.75 78 SER A O 1
ATOM 632 N N . TYR A 1 79 ? -2.919 -3.027 2.107 1.00 96.50 79 TYR A N 1
ATOM 633 C CA . TYR A 1 79 ? -1.858 -3.932 1.697 1.00 96.50 79 TYR A CA 1
ATOM 634 C C . TYR A 1 79 ? -1.668 -3.876 0.184 1.00 96.50 79 TYR A C 1
ATOM 636 O O . TYR A 1 79 ? -2.635 -3.797 -0.570 1.00 96.50 79 TYR A O 1
ATOM 644 N N . LEU A 1 80 ? -0.414 -3.946 -0.255 1.00 96.06 80 LEU A N 1
ATOM 645 C CA . LEU A 1 80 ? -0.053 -4.025 -1.664 1.00 96.06 80 LEU A CA 1
ATOM 646 C C . LEU A 1 80 ? 1.126 -4.977 -1.843 1.00 96.06 80 LEU A C 1
ATOM 648 O O . LEU A 1 80 ? 2.132 -4.886 -1.132 1.00 96.06 80 LEU A O 1
ATOM 652 N N . GLN A 1 81 ? 1.029 -5.856 -2.838 1.00 95.31 81 GLN A N 1
ATOM 653 C CA . GLN A 1 81 ? 2.142 -6.685 -3.282 1.00 95.31 81 GLN A CA 1
ATOM 654 C C . GLN A 1 81 ? 2.581 -6.272 -4.689 1.00 95.31 81 GLN A C 1
ATOM 656 O O . GLN A 1 81 ? 1.765 -6.124 -5.590 1.00 95.31 81 GLN A O 1
ATOM 661 N N . LEU A 1 82 ? 3.886 -6.088 -4.874 1.00 93.56 82 LEU A N 1
ATOM 662 C CA . LEU A 1 82 ? 4.527 -5.709 -6.135 1.00 93.56 82 LEU A CA 1
ATOM 663 C C . LEU A 1 82 ? 5.706 -6.646 -6.407 1.00 93.56 82 LEU A C 1
ATOM 665 O O . LEU A 1 82 ? 6.164 -7.385 -5.528 1.00 93.56 82 LEU A O 1
ATOM 669 N N . LYS A 1 83 ? 6.253 -6.582 -7.615 1.00 91.62 83 LYS A N 1
ATOM 670 C CA . LYS A 1 83 ? 7.543 -7.188 -7.950 1.00 91.62 83 LYS A CA 1
ATOM 671 C C . LYS A 1 83 ? 8.577 -6.075 -8.106 1.00 91.62 83 LYS A C 1
ATOM 673 O O . LYS A 1 83 ? 8.307 -5.110 -8.803 1.00 91.62 83 LYS A O 1
ATOM 678 N N . SER A 1 84 ? 9.734 -6.154 -7.455 1.00 89.00 84 SER A N 1
ATOM 679 C CA . SER A 1 84 ? 10.790 -5.144 -7.633 1.00 89.00 84 SER A CA 1
ATOM 680 C C . SER A 1 84 ? 11.273 -5.086 -9.077 1.00 89.00 84 SER A C 1
ATOM 682 O O . SER A 1 84 ? 11.169 -6.075 -9.802 1.00 89.00 84 SER A O 1
ATOM 684 N N . SER A 1 85 ? 11.821 -3.933 -9.471 1.00 87.56 85 SER A N 1
ATOM 685 C CA . SER A 1 85 ? 12.258 -3.672 -10.848 1.00 87.56 85 SER A CA 1
ATOM 686 C C . SER A 1 85 ? 11.124 -3.798 -11.876 1.00 87.56 85 SER A C 1
ATOM 688 O O . SER A 1 85 ? 11.374 -4.058 -13.050 1.00 87.56 85 SER A O 1
ATOM 690 N N . THR A 1 86 ? 9.881 -3.606 -11.431 1.00 91.56 86 THR A N 1
ATOM 691 C CA . THR A 1 86 ? 8.735 -3.328 -12.303 1.00 91.56 86 THR A CA 1
ATOM 692 C C . THR A 1 86 ? 8.367 -1.863 -12.207 1.00 91.56 86 THR A C 1
ATOM 694 O O . THR A 1 86 ? 8.605 -1.227 -11.171 1.00 91.56 86 THR A O 1
ATOM 697 N N . ARG A 1 87 ? 7.740 -1.344 -13.261 1.00 92.12 87 ARG A N 1
ATOM 698 C CA . ARG A 1 87 ? 7.221 0.023 -13.309 1.00 92.12 87 ARG A CA 1
ATOM 699 C C . ARG A 1 87 ? 6.410 0.350 -12.053 1.00 92.12 87 ARG A C 1
ATOM 701 O O . ARG A 1 87 ? 6.679 1.357 -11.403 1.00 92.12 87 ARG A O 1
ATOM 708 N N . GLU A 1 88 ? 5.487 -0.527 -11.666 1.00 93.50 88 GLU A N 1
ATOM 709 C CA . GLU A 1 88 ? 4.606 -0.352 -10.508 1.00 93.50 88 GLU A CA 1
ATOM 710 C C . GLU A 1 88 ? 5.417 -0.171 -9.214 1.00 93.50 88 GLU A C 1
ATOM 712 O O . GLU A 1 88 ? 5.169 0.755 -8.439 1.00 93.50 88 GLU A O 1
ATOM 717 N N . SER A 1 89 ? 6.445 -1.001 -8.999 1.00 91.44 89 SER A N 1
ATOM 718 C CA . SER A 1 89 ? 7.312 -0.899 -7.817 1.00 91.44 89 SER A CA 1
ATOM 719 C C . SER A 1 89 ? 8.121 0.394 -7.755 1.00 91.44 89 SER A C 1
ATOM 721 O O . SER A 1 89 ? 8.269 0.971 -6.675 1.00 91.44 89 SER A O 1
ATOM 723 N N . GLU A 1 90 ? 8.607 0.876 -8.896 1.00 89.81 90 GLU A N 1
ATOM 724 C CA . GLU A 1 90 ? 9.401 2.099 -8.959 1.00 89.81 90 GLU A CA 1
ATOM 725 C C . GLU A 1 90 ? 8.517 3.337 -8.753 1.00 89.81 90 GLU A C 1
ATOM 727 O O . GLU A 1 90 ? 8.872 4.229 -7.975 1.00 89.81 90 GLU A O 1
ATOM 732 N N . TRP A 1 91 ? 7.317 3.353 -9.346 1.00 91.19 91 TRP A N 1
ATOM 733 C CA . TRP A 1 91 ? 6.309 4.382 -9.078 1.00 91.19 91 TRP A CA 1
ATOM 734 C C . TRP A 1 91 ? 5.903 4.406 -7.607 1.00 91.19 91 TRP A C 1
ATOM 736 O O . TRP A 1 91 ? 5.872 5.476 -6.999 1.00 91.19 91 TRP A O 1
ATOM 746 N N . PHE A 1 92 ? 5.630 3.247 -7.011 1.00 92.44 92 PHE A N 1
ATOM 747 C CA . PHE A 1 92 ? 5.195 3.169 -5.620 1.00 92.44 92 PHE A CA 1
ATOM 748 C C . PHE A 1 92 ? 6.261 3.684 -4.642 1.00 92.44 92 PHE A C 1
ATOM 750 O O . PHE A 1 92 ? 5.957 4.453 -3.732 1.00 92.44 92 PHE A O 1
ATOM 757 N N . ILE A 1 93 ? 7.528 3.312 -4.846 1.00 89.06 93 ILE A N 1
ATOM 758 C CA . ILE A 1 93 ? 8.622 3.703 -3.947 1.00 89.06 93 ILE A CA 1
ATOM 759 C C . ILE A 1 93 ? 9.005 5.175 -4.137 1.00 89.06 93 ILE A C 1
ATOM 761 O O . ILE A 1 93 ? 9.217 5.886 -3.154 1.00 89.06 93 ILE A O 1
ATOM 765 N N . HIS A 1 94 ? 9.111 5.646 -5.381 1.00 87.31 94 HIS A N 1
ATOM 766 C CA . HIS A 1 94 ? 9.670 6.969 -5.670 1.00 87.31 94 HIS A CA 1
ATOM 767 C C . HIS A 1 94 ? 8.621 8.070 -5.847 1.00 87.31 94 HIS A C 1
ATOM 769 O O . HIS A 1 94 ? 8.946 9.257 -5.738 1.00 87.31 94 HIS A O 1
ATOM 775 N N . LYS A 1 95 ? 7.366 7.701 -6.114 1.00 90.25 95 LYS A N 1
ATOM 776 C CA . LYS A 1 95 ? 6.231 8.611 -6.310 1.00 90.25 95 LYS A CA 1
ATOM 777 C C . LYS A 1 95 ? 4.967 8.093 -5.596 1.00 90.25 95 LYS A C 1
ATOM 779 O O . LYS A 1 95 ? 3.904 8.035 -6.218 1.00 90.25 95 LYS A O 1
ATOM 784 N N . PRO A 1 96 ? 5.029 7.781 -4.284 1.00 91.25 96 PRO A N 1
ATOM 785 C CA . PRO A 1 96 ? 3.895 7.194 -3.567 1.00 91.25 96 PRO A CA 1
ATOM 786 C C . PRO A 1 96 ? 2.640 8.073 -3.620 1.00 91.25 96 PRO A C 1
ATOM 788 O O . PRO A 1 96 ? 1.548 7.560 -3.796 1.00 91.25 96 PRO A O 1
ATOM 791 N N . HIS A 1 97 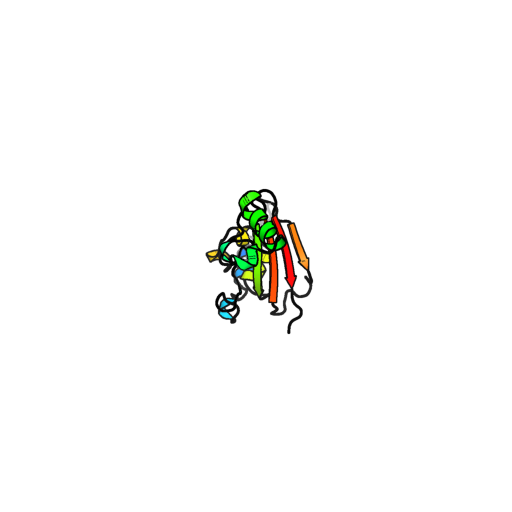? 2.775 9.401 -3.604 1.00 89.44 97 HIS A N 1
ATOM 792 C CA . HIS A 1 97 ? 1.643 10.333 -3.731 1.00 89.44 97 HIS A CA 1
ATOM 793 C C . HIS A 1 97 ? 0.848 10.186 -5.039 1.00 89.44 97 HIS A C 1
ATOM 795 O O . HIS A 1 97 ? -0.325 10.537 -5.078 1.00 89.44 97 HIS A O 1
ATOM 801 N N . VAL A 1 98 ? 1.467 9.680 -6.112 1.00 90.19 98 VAL A N 1
ATOM 802 C CA . VAL A 1 98 ? 0.776 9.382 -7.377 1.00 90.19 98 VAL A CA 1
ATOM 803 C C . VAL A 1 98 ? 0.129 8.00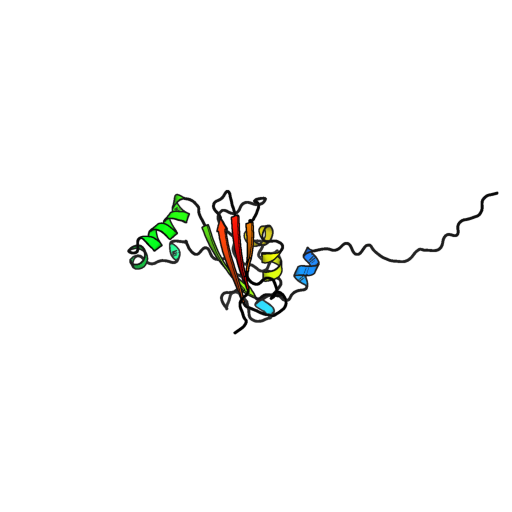0 -7.317 1.00 90.19 98 VAL A C 1
ATOM 805 O O . VAL A 1 98 ? -1.011 7.832 -7.748 1.00 90.19 98 VAL A O 1
ATOM 808 N N . ALA A 1 99 ? 0.847 7.016 -6.770 1.00 90.56 99 ALA A N 1
ATOM 809 C CA . ALA A 1 99 ? 0.361 5.646 -6.642 1.00 90.56 99 ALA A CA 1
ATOM 810 C C . ALA A 1 99 ? -0.848 5.540 -5.700 1.00 90.56 99 ALA A C 1
ATOM 812 O O . ALA A 1 99 ? -1.859 4.958 -6.076 1.00 90.56 99 ALA A O 1
ATOM 813 N N . LEU A 1 100 ? -0.781 6.166 -4.523 1.00 92.06 100 LEU A N 1
ATOM 814 C CA . LEU A 1 100 ? -1.852 6.143 -3.523 1.00 92.06 100 LEU A CA 1
ATOM 815 C C . LEU A 1 100 ? -3.104 6.918 -3.964 1.00 92.06 100 LEU A C 1
ATOM 817 O O . LEU A 1 100 ? -4.198 6.612 -3.498 1.00 92.06 100 LEU A O 1
ATOM 821 N N . ALA A 1 101 ? -2.969 7.865 -4.902 1.00 89.25 101 ALA A N 1
ATOM 822 C CA . ALA A 1 101 ? -4.090 8.604 -5.490 1.00 89.25 101 ALA A CA 1
ATOM 823 C C . ALA A 1 101 ? -4.945 7.775 -6.473 1.00 89.25 101 ALA A C 1
ATOM 825 O O . ALA A 1 101 ? -5.910 8.298 -7.025 1.00 89.25 101 ALA A O 1
ATOM 826 N N . GLY A 1 102 ? -4.577 6.521 -6.758 1.00 84.12 102 GLY A N 1
ATOM 827 C CA . GLY A 1 102 ? -5.300 5.656 -7.695 1.00 84.12 102 GLY A CA 1
ATOM 828 C C . GLY A 1 102 ? -5.093 5.989 -9.167 1.00 84.12 102 GLY A C 1
ATOM 829 O O . GLY A 1 102 ? -5.981 5.815 -10.000 1.00 84.12 102 GLY A O 1
ATOM 830 N N . SER A 1 103 ? -3.894 6.454 -9.517 1.00 85.81 103 SER A N 1
ATOM 831 C CA . SER A 1 103 ? -3.522 6.732 -10.906 1.00 85.81 103 SER A CA 1
ATOM 832 C C . SER A 1 103 ? -3.155 5.457 -11.685 1.00 85.81 103 SER A C 1
ATOM 834 O O . SER A 1 103 ? -2.088 5.417 -12.291 1.00 85.81 103 SER A O 1
ATOM 836 N N . GLU A 1 104 ? -4.023 4.435 -11.719 1.00 87.31 104 GLU A N 1
ATOM 837 C CA . GLU A 1 104 ? -3.744 3.114 -12.332 1.00 87.31 104 GLU A CA 1
ATOM 838 C C . GLU A 1 104 ? -3.225 3.232 -13.770 1.00 87.31 104 GLU A C 1
ATOM 840 O O . GLU A 1 104 ? -2.238 2.602 -14.135 1.00 87.31 104 GLU A O 1
ATOM 845 N N . LYS A 1 105 ? -3.809 4.127 -14.576 1.00 86.69 105 LYS A N 1
ATOM 846 C CA . LYS A 1 105 ? -3.357 4.378 -15.958 1.00 86.69 105 LYS A CA 1
ATOM 847 C C . LYS A 1 105 ? -1.897 4.832 -16.056 1.00 86.69 105 LYS A C 1
ATOM 849 O O . LYS A 1 105 ? -1.278 4.649 -17.098 1.00 86.69 105 LYS A O 1
ATOM 854 N N . LYS A 1 106 ? -1.382 5.478 -15.009 1.00 85.38 106 LYS A N 1
ATOM 855 C CA . LYS A 1 106 ? -0.022 6.019 -14.937 1.00 85.38 106 LYS A CA 1
ATOM 856 C C . LYS A 1 106 ? 0.924 5.058 -14.221 1.00 85.38 106 LYS A C 1
ATOM 858 O O . LYS A 1 106 ? 2.043 4.869 -14.673 1.00 85.38 106 LYS A O 1
ATOM 863 N N . THR A 1 107 ? 0.488 4.469 -13.112 1.00 89.81 107 THR A N 1
ATOM 864 C CA . THR A 1 107 ? 1.358 3.679 -12.230 1.00 89.81 107 THR A CA 1
ATOM 865 C C . THR A 1 107 ? 1.284 2.181 -12.481 1.00 89.81 107 THR A C 1
ATOM 867 O O . THR A 1 107 ? 2.206 1.483 -12.082 1.00 89.81 107 THR A O 1
ATOM 870 N N . GLY A 1 108 ? 0.208 1.691 -13.104 1.00 90.88 108 GLY A N 1
ATOM 871 C CA . GLY A 1 108 ? -0.117 0.266 -13.202 1.00 90.88 108 GLY A CA 1
ATOM 872 C C . GLY A 1 108 ? -0.641 -0.350 -11.900 1.00 90.88 108 GLY A C 1
ATOM 873 O O . GLY A 1 108 ? -0.805 -1.563 -11.832 1.00 90.88 108 GLY A O 1
ATOM 874 N N . ILE A 1 109 ? -0.893 0.463 -10.867 1.00 93.94 109 ILE A N 1
ATOM 875 C CA . ILE A 1 109 ? -1.415 0.011 -9.571 1.00 93.94 109 ILE A CA 1
ATOM 876 C C . ILE A 1 109 ? -2.912 0.296 -9.520 1.00 93.94 109 ILE A C 1
ATOM 878 O O . ILE A 1 109 ? -3.322 1.454 -9.614 1.00 93.94 109 ILE A O 1
ATOM 882 N N . ALA A 1 110 ? -3.708 -0.756 -9.361 1.00 93.81 110 ALA A N 1
ATOM 883 C CA . ALA A 1 110 ? -5.147 -0.655 -9.182 1.00 93.81 110 ALA A CA 1
ATOM 884 C C . ALA A 1 110 ? -5.505 -0.310 -7.731 1.00 93.81 110 ALA A C 1
ATOM 886 O O . ALA A 1 110 ? -4.839 -0.745 -6.789 1.00 93.81 110 ALA A O 1
ATOM 887 N N . GLY A 1 111 ? -6.593 0.441 -7.566 1.00 91.56 111 GLY A N 1
ATOM 888 C CA . GLY A 1 111 ? -7.059 0.916 -6.263 1.00 91.56 111 GLY A CA 1
ATOM 889 C C . GLY A 1 111 ? -6.377 2.208 -5.814 1.00 91.56 111 GLY A C 1
ATOM 890 O O . GLY A 1 111 ? -5.558 2.786 -6.521 1.00 91.56 111 GLY A O 1
ATOM 891 N N . ASN A 1 112 ? -6.747 2.686 -4.634 1.00 90.19 112 ASN A N 1
ATOM 892 C CA . ASN A 1 112 ? -6.219 3.886 -3.987 1.00 90.19 112 ASN A CA 1
ATOM 893 C C . ASN A 1 112 ? -6.023 3.610 -2.488 1.00 90.19 112 ASN A C 1
ATOM 895 O O . ASN A 1 112 ? -6.410 2.549 -2.006 1.00 90.19 112 ASN A O 1
ATOM 899 N N . ALA A 1 113 ? -5.416 4.541 -1.750 1.00 89.06 113 ALA A N 1
ATOM 900 C CA . ALA A 1 113 ? -5.440 4.508 -0.287 1.00 89.06 113 ALA A CA 1
ATOM 901 C C . ALA A 1 113 ? -6.611 5.366 0.219 1.00 89.06 113 ALA A C 1
ATOM 903 O O . ALA A 1 113 ? -6.529 6.594 0.131 1.00 89.06 113 ALA A O 1
ATOM 904 N N . PRO A 1 114 ? -7.706 4.775 0.731 1.00 88.19 114 PRO A N 1
ATOM 905 C CA . PRO A 1 114 ? -8.752 5.536 1.408 1.00 88.19 114 PRO A CA 1
ATOM 906 C C . PRO A 1 114 ? -8.174 6.441 2.505 1.00 88.19 114 PRO A C 1
ATOM 908 O O . PRO A 1 114 ? -7.255 6.052 3.224 1.00 88.19 114 PRO A O 1
ATOM 911 N N . GLY A 1 115 ? -8.674 7.672 2.610 1.00 83.31 115 GLY A N 1
ATOM 912 C CA . GLY A 1 115 ? -8.154 8.656 3.568 1.00 83.31 115 GLY A CA 1
ATOM 913 C C . GLY A 1 115 ? -6.803 9.283 3.190 1.00 83.31 115 GLY A C 1
ATOM 914 O O . GLY A 1 115 ? -6.210 9.963 4.019 1.00 83.31 115 GLY A O 1
ATOM 915 N N . PHE A 1 116 ? -6.290 9.068 1.974 1.00 88.31 116 PHE A N 1
ATOM 916 C CA . PHE A 1 116 ? -5.186 9.866 1.432 1.00 88.31 116 PHE A CA 1
ATOM 917 C C . PHE A 1 116 ? -5.714 11.085 0.669 1.00 88.31 116 PHE A C 1
ATOM 919 O O . PHE A 1 116 ? -6.502 10.936 -0.267 1.00 88.31 116 PHE A O 1
ATOM 926 N N . ASP A 1 117 ? -5.183 12.264 0.994 1.00 84.44 117 ASP A N 1
ATOM 927 C CA . ASP A 1 117 ? -5.432 13.498 0.251 1.00 84.44 117 ASP A CA 1
ATOM 928 C C . ASP A 1 117 ? -4.207 13.936 -0.557 1.00 84.44 117 ASP A C 1
ATOM 930 O O . ASP A 1 117 ? -3.058 13.928 -0.096 1.00 84.44 117 ASP A O 1
ATOM 934 N N . ALA A 1 118 ? -4.460 14.403 -1.780 1.00 80.56 118 ALA A N 1
ATOM 935 C CA . ALA A 1 118 ? -3.419 14.938 -2.643 1.00 80.56 118 ALA A CA 1
ATOM 936 C C . ALA A 1 118 ? -2.699 16.122 -1.967 1.00 80.56 118 ALA A C 1
ATOM 938 O O . ALA A 1 118 ? -3.315 17.115 -1.589 1.00 80.56 118 ALA A O 1
ATOM 939 N N . GLY A 1 119 ? -1.372 16.026 -1.857 1.00 76.25 119 GLY A N 1
ATOM 940 C CA . GLY A 1 119 ? -0.529 17.040 -1.214 1.00 76.25 119 GLY A CA 1
ATOM 941 C C . GLY A 1 119 ? -0.115 16.708 0.221 1.00 76.25 119 GLY A C 1
ATOM 942 O O . GLY A 1 119 ? 0.758 17.391 0.758 1.00 76.25 119 GLY A O 1
ATOM 943 N N . GLN A 1 120 ? -0.658 15.646 0.824 1.00 84.75 120 GLN A N 1
ATOM 944 C CA . GLN A 1 120 ? -0.183 15.152 2.116 1.00 84.75 120 GLN A CA 1
ATOM 945 C C . GLN A 1 120 ? 1.256 14.632 2.030 1.00 84.75 120 GLN A C 1
ATOM 947 O O . GLN A 1 120 ? 1.681 14.029 1.039 1.00 84.75 120 GLN A O 1
ATOM 952 N N . SER A 1 121 ? 2.015 14.858 3.103 1.00 86.44 121 SER A N 1
ATOM 953 C CA . SER A 1 121 ? 3.337 14.251 3.261 1.00 86.44 121 SER A CA 1
ATOM 954 C C . SER A 1 121 ? 3.192 12.766 3.580 1.00 86.44 121 SER A C 1
ATOM 956 O O . SER A 1 121 ? 2.352 12.387 4.391 1.00 86.44 121 SER A O 1
ATOM 958 N N . ILE A 1 122 ? 4.039 11.936 2.969 1.00 92.38 122 ILE A N 1
ATOM 959 C CA . ILE A 1 122 ? 4.006 10.481 3.144 1.00 92.38 122 ILE A CA 1
ATOM 960 C C . ILE A 1 122 ? 5.296 10.038 3.831 1.00 92.38 122 ILE A C 1
ATOM 962 O O . ILE A 1 122 ? 6.378 10.090 3.238 1.00 92.38 122 ILE A O 1
ATOM 966 N N . GLY A 1 123 ? 5.185 9.566 5.072 1.00 92.75 123 GLY A N 1
ATOM 967 C CA . GLY A 1 123 ? 6.295 8.924 5.770 1.00 92.75 123 GLY A CA 1
ATOM 968 C C . GLY A 1 123 ? 6.613 7.583 5.113 1.00 92.75 123 GLY 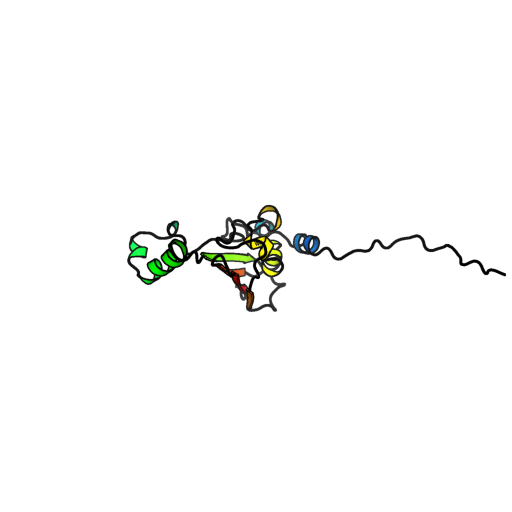A C 1
ATOM 969 O O . GLY A 1 123 ? 5.761 6.706 5.070 1.00 92.75 123 GLY A O 1
ATOM 970 N N . THR A 1 124 ? 7.824 7.406 4.581 1.00 91.25 124 THR A N 1
ATOM 971 C CA . THR A 1 124 ? 8.213 6.169 3.883 1.00 91.25 124 THR A CA 1
ATOM 972 C C . THR A 1 124 ? 9.374 5.491 4.589 1.00 91.25 124 THR A C 1
ATOM 974 O O . THR A 1 124 ? 10.453 6.071 4.712 1.00 91.25 124 THR A O 1
ATOM 977 N N . PHE A 1 125 ? 9.177 4.237 4.993 1.00 91.75 125 PHE A N 1
ATOM 978 C CA . PHE A 1 125 ? 10.226 3.392 5.554 1.00 91.75 125 PHE A CA 1
ATOM 979 C C . PHE A 1 125 ? 10.457 2.161 4.672 1.00 91.75 125 PHE A C 1
ATOM 981 O O . PHE A 1 125 ? 9.541 1.372 4.444 1.00 91.75 125 PHE A O 1
ATOM 988 N N . VAL A 1 126 ? 11.682 1.988 4.164 1.00 88.38 126 VAL A N 1
ATOM 989 C CA . VAL A 1 126 ? 12.035 0.877 3.264 1.00 88.38 126 VAL A CA 1
ATOM 990 C C . VAL A 1 126 ? 12.995 -0.089 3.950 1.00 88.38 126 VAL A C 1
ATOM 992 O O . VAL A 1 126 ? 14.145 0.246 4.232 1.00 88.38 126 VAL A O 1
ATOM 995 N N . ILE A 1 127 ? 12.540 -1.321 4.152 1.00 87.25 127 ILE A N 1
ATOM 996 C CA . ILE A 1 127 ? 13.320 -2.424 4.711 1.00 87.25 127 ILE A CA 1
ATOM 997 C C . ILE A 1 127 ? 14.016 -3.166 3.566 1.00 87.25 127 ILE A C 1
ATOM 999 O O . ILE A 1 127 ? 13.411 -3.455 2.530 1.00 87.25 127 ILE A O 1
ATOM 1003 N N . ASN A 1 128 ? 15.298 -3.490 3.759 1.00 84.31 128 ASN A N 1
ATOM 1004 C CA . ASN A 1 128 ? 16.149 -4.163 2.771 1.00 84.31 128 ASN A CA 1
ATOM 1005 C C . ASN A 1 128 ? 16.339 -3.372 1.458 1.00 84.31 128 ASN A C 1
ATOM 1007 O O . ASN A 1 128 ? 16.353 -3.942 0.365 1.00 84.31 128 ASN A O 1
ATOM 1011 N N . HIS A 1 129 ? 16.545 -2.051 1.553 1.00 74.31 129 HIS A N 1
ATOM 1012 C CA . HIS A 1 129 ? 16.684 -1.165 0.387 1.00 74.31 129 HIS A CA 1
ATOM 1013 C C . HIS A 1 129 ? 17.800 -1.572 -0.597 1.00 74.31 129 HIS A C 1
ATOM 1015 O O . HIS A 1 129 ? 17.672 -1.340 -1.790 1.00 74.31 129 HIS A O 1
ATOM 1021 N N . HIS A 1 130 ? 18.872 -2.232 -0.151 1.00 69.31 130 HIS A N 1
ATOM 1022 C CA . HIS A 1 130 ? 19.982 -2.657 -1.020 1.00 69.31 130 HIS A CA 1
ATOM 1023 C C . HIS A 1 130 ? 19.597 -3.707 -2.088 1.00 69.31 130 HIS A C 1
ATOM 1025 O O . HIS A 1 130 ? 20.412 -4.039 -2.943 1.00 69.31 130 HIS A O 1
ATOM 1031 N N . ARG A 1 131 ? 18.371 -4.245 -2.056 1.00 64.19 131 ARG A N 1
ATOM 1032 C CA . ARG A 1 131 ? 17.910 -5.363 -2.901 1.00 64.19 131 ARG A CA 1
ATOM 1033 C C . ARG A 1 131 ? 16.999 -4.921 -4.053 1.00 64.19 131 ARG A C 1
ATOM 1035 O O . ARG A 1 131 ? 16.114 -5.663 -4.459 1.00 64.19 131 ARG A O 1
ATOM 1042 N N . THR A 1 132 ? 17.174 -3.697 -4.552 1.00 62.66 132 THR A N 1
ATOM 1043 C CA . THR A 1 132 ? 16.263 -3.050 -5.516 1.00 62.66 132 THR A CA 1
ATOM 1044 C C . THR A 1 132 ? 16.284 -3.636 -6.927 1.00 62.66 132 THR A C 1
ATOM 1046 O O . THR A 1 132 ? 15.257 -3.573 -7.590 1.00 62.66 132 THR A O 1
ATOM 1049 N N . LEU A 1 133 ? 17.413 -4.198 -7.377 1.00 67.75 133 LEU A N 1
ATOM 1050 C CA . LEU A 1 133 ? 17.623 -4.570 -8.788 1.00 67.75 133 LEU A CA 1
ATOM 1051 C C . LEU A 1 133 ? 17.326 -6.040 -9.127 1.00 67.75 133 LEU A C 1
ATOM 1053 O O . LEU A 1 133 ? 17.298 -6.407 -10.296 1.00 67.75 133 LEU A O 1
ATOM 1057 N N . ALA A 1 134 ? 17.148 -6.904 -8.126 1.00 74.50 134 ALA A N 1
ATOM 1058 C CA . ALA A 1 134 ? 16.759 -8.293 -8.361 1.00 74.50 134 ALA A CA 1
ATOM 1059 C C . ALA A 1 134 ? 15.231 -8.395 -8.412 1.00 74.50 134 ALA A C 1
ATOM 1061 O O . ALA A 1 134 ? 14.569 -7.766 -7.593 1.00 74.50 134 ALA A O 1
ATOM 1062 N N . LEU A 1 135 ? 14.673 -9.233 -9.294 1.00 80.81 135 LEU A N 1
ATOM 1063 C CA . LEU A 1 135 ? 13.230 -9.494 -9.379 1.00 80.81 135 LEU A CA 1
ATOM 1064 C C . LEU A 1 135 ? 12.733 -10.256 -8.136 1.00 80.81 135 LEU A C 1
ATOM 1066 O O . LEU A 1 135 ? 12.753 -11.487 -8.085 1.00 80.81 135 LEU A O 1
ATOM 1070 N N . ARG A 1 136 ? 12.214 -9.541 -7.138 1.00 86.31 136 ARG A N 1
ATOM 1071 C CA . ARG A 1 136 ? 11.778 -10.085 -5.845 1.00 86.31 136 ARG A CA 1
ATOM 1072 C C . ARG A 1 136 ? 10.406 -9.550 -5.442 1.00 86.31 136 ARG A C 1
ATOM 1074 O O . ARG A 1 136 ? 10.035 -8.455 -5.853 1.00 86.31 136 ARG A O 1
ATOM 1081 N N . PRO A 1 137 ? 9.630 -10.296 -4.640 1.00 88.94 137 PRO A N 1
ATOM 1082 C CA . PRO A 1 137 ? 8.406 -9.756 -4.069 1.00 88.94 137 PRO A CA 1
ATOM 1083 C C . PRO A 1 137 ? 8.704 -8.541 -3.181 1.00 88.94 137 PRO A C 1
ATOM 1085 O O . PRO A 1 137 ? 9.595 -8.577 -2.326 1.00 88.94 137 PRO A O 1
ATOM 1088 N N . VAL A 1 138 ? 7.927 -7.485 -3.376 1.00 92.19 138 VAL A N 1
ATOM 1089 C CA . VAL A 1 138 ? 7.868 -6.293 -2.536 1.00 92.19 138 VAL A CA 1
ATOM 1090 C C . VAL A 1 138 ? 6.492 -6.275 -1.894 1.00 92.19 138 VAL A C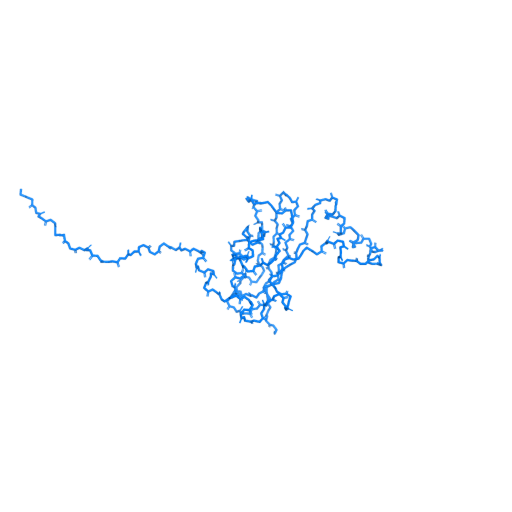 1
ATOM 1092 O O . VAL A 1 138 ? 5.487 -6.454 -2.574 1.00 92.19 138 VAL A O 1
ATOM 1095 N N . ARG A 1 139 ? 6.444 -6.087 -0.580 1.00 94.12 139 ARG A N 1
ATOM 1096 C CA . ARG A 1 139 ? 5.196 -5.999 0.180 1.00 94.12 139 ARG A CA 1
ATOM 1097 C C . ARG A 1 139 ? 5.142 -4.648 0.849 1.00 94.12 139 ARG A C 1
ATOM 1099 O O . ARG A 1 139 ? 6.129 -4.240 1.459 1.00 94.12 139 ARG A O 1
ATOM 1106 N N . ALA A 1 140 ? 4.013 -3.978 0.732 1.00 95.56 140 ALA A N 1
ATOM 1107 C CA . ALA A 1 140 ? 3.793 -2.688 1.338 1.00 95.56 140 ALA A CA 1
ATOM 1108 C C . ALA A 1 140 ? 2.570 -2.728 2.246 1.00 95.56 140 ALA A C 1
ATOM 1110 O O . ALA A 1 140 ? 1.548 -3.325 1.909 1.00 95.56 140 ALA A O 1
ATOM 1111 N N . MET A 1 141 ? 2.706 -2.073 3.392 1.00 97.12 141 MET A N 1
ATOM 1112 C CA . MET A 1 141 ? 1.593 -1.717 4.256 1.00 97.12 141 MET A CA 1
ATOM 1113 C C . MET A 1 141 ? 1.500 -0.200 4.283 1.00 97.12 141 MET A C 1
ATOM 1115 O O . MET A 1 141 ? 2.513 0.470 4.501 1.00 97.12 141 MET A O 1
ATOM 1119 N N . VAL A 1 142 ? 0.305 0.320 4.040 1.00 96.75 142 VAL A N 1
ATOM 1120 C CA . VAL A 1 142 ? 0.001 1.751 4.053 1.00 96.75 142 VAL A CA 1
ATOM 1121 C C . VAL A 1 142 ? -1.029 1.995 5.144 1.00 96.75 142 VAL A C 1
ATOM 1123 O O . VAL A 1 142 ? -2.016 1.268 5.222 1.00 96.75 142 VAL A O 1
ATOM 1126 N N . VAL A 1 143 ? -0.789 2.999 5.979 1.00 96.38 143 VAL A N 1
ATOM 1127 C CA . VAL A 1 143 ? -1.735 3.468 6.994 1.00 96.38 143 VAL A CA 1
ATOM 1128 C C . VAL A 1 143 ? -2.039 4.931 6.706 1.00 96.38 143 VAL A C 1
ATOM 1130 O O . VAL A 1 143 ? -1.109 5.722 6.529 1.00 96.38 143 VAL A O 1
ATOM 1133 N N . SER A 1 144 ? -3.319 5.273 6.636 1.00 94.69 144 SER A N 1
ATOM 1134 C CA . SER A 1 144 ? -3.818 6.621 6.360 1.00 94.69 144 SER A CA 1
ATOM 1135 C C . SER A 1 144 ? -5.000 6.947 7.266 1.00 94.69 144 SER A C 1
ATOM 1137 O O . SER A 1 144 ? -5.831 6.081 7.514 1.00 94.69 144 SER A O 1
ATOM 1139 N N . ASP A 1 145 ? -5.090 8.184 7.750 1.00 90.44 145 ASP A N 1
ATOM 1140 C CA . ASP A 1 145 ? -6.165 8.634 8.657 1.00 90.44 145 ASP A CA 1
ATOM 1141 C C . ASP A 1 145 ? -6.835 9.953 8.214 1.00 90.44 145 ASP A C 1
ATOM 1143 O O . ASP A 1 145 ? -7.469 10.641 9.011 1.00 90.44 145 ASP A O 1
ATOM 1147 N N . GLY A 1 146 ? -6.659 10.367 6.954 1.00 82.31 146 GLY A N 1
ATOM 1148 C CA . GLY A 1 146 ? -7.149 11.662 6.461 1.00 82.31 146 GLY A CA 1
ATOM 1149 C C . GLY A 1 146 ? -6.266 12.856 6.830 1.00 82.31 146 GLY A C 1
ATOM 1150 O O . GLY A 1 146 ? -6.461 13.943 6.296 1.00 82.31 146 GLY A O 1
ATOM 1151 N N . SER A 1 147 ? -5.266 12.685 7.696 1.00 85.25 147 SER A N 1
ATOM 1152 C CA . SER A 1 147 ? -4.348 13.756 8.110 1.00 85.25 147 SER A CA 1
ATOM 1153 C C . SER A 1 147 ? -2.875 13.395 7.911 1.00 85.25 147 SER A C 1
ATOM 1155 O O . SER A 1 147 ? -2.052 14.248 7.563 1.00 85.25 147 SER A O 1
ATOM 1157 N N . THR A 1 148 ? -2.542 12.123 8.093 1.00 90.12 148 THR A N 1
ATOM 1158 C CA . THR A 1 148 ? -1.206 11.562 7.997 1.00 90.12 148 THR A CA 1
ATOM 1159 C C . THR A 1 148 ? -1.240 10.274 7.193 1.00 90.12 148 THR A C 1
ATOM 1161 O O . THR A 1 148 ? -2.208 9.515 7.226 1.00 90.12 148 THR A O 1
ATOM 1164 N N . VAL A 1 149 ? -0.157 10.033 6.451 1.00 94.38 149 VAL A N 1
ATOM 1165 C CA . VAL A 1 149 ? 0.031 8.788 5.710 1.00 94.38 149 VAL A CA 1
ATOM 1166 C C . VAL A 1 149 ? 1.433 8.254 5.943 1.00 94.38 149 VAL A C 1
ATOM 1168 O O . VAL A 1 149 ? 2.434 8.962 5.787 1.00 94.38 149 VAL A O 1
ATOM 1171 N N . GLY A 1 150 ? 1.499 6.977 6.300 1.00 94.75 150 GLY A N 1
ATOM 1172 C CA . GLY A 1 150 ? 2.731 6.223 6.459 1.00 94.75 150 GLY A CA 1
ATOM 1173 C C . GLY A 1 150 ? 2.726 4.980 5.582 1.00 94.75 150 GLY A C 1
ATOM 1174 O O . GLY A 1 150 ? 1.701 4.319 5.434 1.00 94.75 150 GLY A O 1
ATOM 1175 N N . GLN A 1 151 ? 3.883 4.634 5.026 1.00 95.31 151 GLN A N 1
ATOM 1176 C CA . GLN A 1 151 ? 4.085 3.363 4.347 1.00 95.31 151 GLN A CA 1
ATOM 1177 C C . GLN A 1 151 ? 5.352 2.654 4.822 1.00 95.31 151 GLN A C 1
ATOM 1179 O O . GLN A 1 151 ? 6.421 3.257 4.975 1.00 95.31 151 GLN A O 1
ATOM 1184 N N . ILE A 1 152 ? 5.230 1.341 4.998 1.00 95.81 152 ILE A N 1
ATOM 1185 C CA . ILE A 1 152 ? 6.345 0.426 5.231 1.00 95.81 152 ILE A CA 1
ATOM 1186 C C . ILE A 1 152 ? 6.466 -0.472 4.009 1.00 95.81 152 ILE A C 1
ATOM 1188 O O . ILE A 1 152 ? 5.519 -1.167 3.652 1.00 95.81 152 ILE A O 1
ATOM 1192 N N . VAL A 1 153 ? 7.646 -0.482 3.392 1.00 93.38 153 VAL A N 1
ATOM 1193 C CA . VAL A 1 153 ? 7.951 -1.283 2.204 1.00 93.38 153 VAL A CA 1
ATOM 1194 C C . VAL A 1 153 ? 9.002 -2.324 2.557 1.00 93.38 153 VAL A C 1
ATOM 1196 O O . VAL A 1 153 ? 10.135 -1.987 2.894 1.00 93.38 153 VAL A O 1
ATOM 1199 N N . HIS A 1 154 ? 8.649 -3.598 2.442 1.00 92.19 154 HIS A N 1
ATOM 1200 C CA . HIS A 1 154 ? 9.538 -4.724 2.687 1.00 92.19 154 HIS A CA 1
ATOM 1201 C C . HIS A 1 154 ? 9.915 -5.424 1.379 1.00 92.19 154 HIS A C 1
ATOM 1203 O O . HIS A 1 154 ? 9.049 -5.929 0.659 1.00 92.19 154 HIS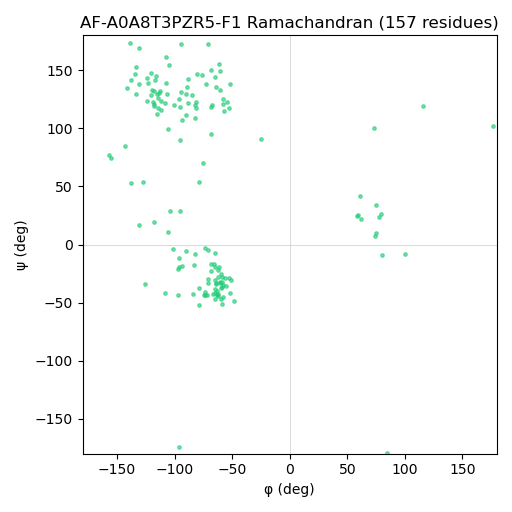 A O 1
ATOM 1209 N N . LYS A 1 155 ? 11.219 -5.497 1.089 1.00 87.75 155 LYS A N 1
ATOM 1210 C CA . LYS A 1 155 ? 11.758 -6.244 -0.057 1.00 87.75 155 LYS A CA 1
ATOM 1211 C C . LYS A 1 155 ? 12.194 -7.638 0.394 1.00 87.75 155 LYS A C 1
ATOM 1213 O O . LYS A 1 155 ? 13.065 -7.760 1.254 1.00 87.75 155 LYS A O 1
ATOM 1218 N N . GLY A 1 156 ? 11.563 -8.669 -0.175 1.00 81.31 156 GLY A N 1
ATOM 1219 C CA . GLY A 1 156 ? 11.778 -10.066 0.198 1.00 81.31 156 GLY A CA 1
ATOM 1220 C C . GLY A 1 156 ? 13.131 -10.638 -0.232 1.00 81.31 156 GLY A C 1
ATOM 1221 O O . GLY A 1 156 ? 13.896 -10.031 -0.988 1.00 81.31 156 GLY A O 1
ATOM 1222 N N . ASP A 1 157 ? 13.408 -11.856 0.229 1.00 72.56 157 ASP A N 1
ATOM 1223 C CA . ASP A 1 157 ? 14.736 -12.468 0.124 1.00 72.56 157 ASP A CA 1
ATOM 1224 C C . ASP A 1 157 ? 14.958 -13.293 -1.153 1.00 72.56 157 ASP A C 1
ATOM 1226 O O . ASP A 1 157 ? 16.098 -13.626 -1.462 1.00 72.56 157 ASP A O 1
ATOM 1230 N N . GLY A 1 158 ? 13.913 -13.468 -1.969 1.00 62.94 158 GLY A N 1
ATOM 1231 C CA . GLY A 1 158 ? 13.937 -14.341 -3.142 1.00 62.94 158 GLY A CA 1
ATOM 1232 C C . GLY A 1 158 ? 13.915 -15.800 -2.692 1.00 62.94 158 GLY A C 1
ATOM 1233 O O . GLY A 1 158 ? 14.933 -16.319 -2.253 1.00 62.94 158 GLY A O 1
ATOM 1234 N N . SER A 1 159 ? 12.740 -16.422 -2.752 1.00 53.28 159 SER A N 1
ATOM 1235 C CA . SER A 1 159 ? 12.567 -17.876 -2.655 1.00 53.28 159 SER A CA 1
ATOM 1236 C C . SER A 1 159 ? 12.384 -18.439 -4.051 1.00 53.28 159 SER A C 1
ATOM 1238 O O . SER A 1 159 ? 11.535 -17.842 -4.758 1.00 53.28 159 SER A O 1
#

Secondary structure (DSSP, 8-state):
-PPPPP-------------HHHHHTTSPPTGGGT-SGGGT-SBEEESS-GGG--HHHHTSHHHHHHHHHHHTT--EEEEEEEETTSHHHHHHHH-HHHHTTT-HHHHS-BS--TT--TT--EEEEEETGGG-SS--EEEEEEEE-SS-EEEEEEE----

Sequence (159 aa):
MAAKRDKSAKGGGRDKRFDPEKQYDQFPSGEDIGFGRSDGYNELVQINDRRWFNDDALGNPVIRAFIEAWEQEQICISYLQLKSSTRESEWFIHKPHVALAGSEKKTGIAGNAPGFDAGQSIGTFVINHHRTLALRPVRAMVVSDGSTVGQIVHKGDGS

Mean predicted aligned error: 8.67 Å

Radius of gyration: 21.93 Å; Cα contacts (8 Å, |Δi|>4): 289; chains: 1; bounding box: 60×65×56 Å

Foldseek 3Di:
DDDDDDDDDDDDDPPPPDDPLVVLVVFAACVVVVQAVVNVAQEKAFPLDPVVDDPVQCVDPVNVVSNCCCVPQVKTKIKHKYWASHSLNCCCQVPVLCLQCQVCVRRVHHDHTRLDDRPADEAEAEDPVVCRPDGFMKMKMWIHRNHYIYMYIYTDDHD

Solvent-accessible surface area (backbone atoms only — not comparable to full-atom values): 9043 Å² total; per-residue (Å²): 138,86,82,82,79,82,90,82,83,85,83,87,75,80,81,77,70,86,52,72,70,68,56,38,71,68,34,53,51,34,54,86,74,76,41,24,62,94,73,66,15,38,42,42,40,66,70,40,46,67,89,82,56,56,75,74,55,53,71,36,67,65,54,38,53,49,28,43,34,28,79,75,63,42,38,33,42,31,39,34,31,36,43,33,63,13,21,38,36,48,33,44,72,77,37,39,78,52,38,41,69,36,39,28,95,79,32,63,30,40,49,45,44,66,43,66,56,94,88,62,69,68,49,77,47,68,44,61,66,92,58,52,83,51,84,22,56,27,42,35,42,38,42,18,47,62,80,53,36,40,36,42,36,41,50,53,89,68,132